Protein AF-A0AAU2MR36-F1 (afdb_monomer_lite)

Radius of gyration: 22.72 Å; chains: 1; bounding box: 44×44×68 Å

Foldseek 3Di:
DPPDAPPVHPDQDAPVRVLVVCCVVCVVFKPRKDWDDDPLLLVLLVLLLVLLVLLLVLLVLLCCLQPPCPVVVDPDDQQVRSLVSSCVSCVVPPDPLLVVLSVLSNVLSVLNCLSVVWDKTKMKMWGPDDPDVPDPGGDIDIWIDTNSHTDDSVNSVVSSVSSVSSSVSSVVSSVVSVD

Secondary structure (DSSP, 8-state):
------TT-SS---HHHHHHHHHHHHTTTBPPPEEE--HHHHHHHHHHHHHHHHHHHHHHHHHHHHSTTGGGG-S---HHHHHHHHHHHHTT---HHHHHHHHHHHHHHHHHHHHHHS-EEEEEEEBSS-SSTT--SPPEEEEEEETTEEE-HHHHHHHHHHHHHHHHHHHHHHHHTT-

Structure (mmCIF, N/CA/C/O backbone):
data_AF-A0AAU2MR36-F1
#
_entry.id   AF-A0AAU2MR36-F1
#
loop_
_atom_site.group_PDB
_atom_site.id
_atom_site.type_symbol
_atom_site.label_atom_id
_atom_site.label_alt_id
_atom_site.label_comp_id
_atom_site.label_asym_id
_atom_site.label_entity_id
_atom_site.label_seq_id
_atom_site.pdbx_PDB_ins_code
_atom_site.Cartn_x
_atom_site.Cartn_y
_atom_site.Cartn_z
_atom_site.occupancy
_atom_site.B_iso_or_equiv
_atom_site.auth_seq_id
_atom_site.auth_comp_id
_atom_site.auth_asym_id
_atom_site.auth_atom_id
_atom_site.pdbx_PDB_model_num
ATOM 1 N N . MET A 1 1 ? 1.464 -26.583 -34.231 1.00 42.03 1 MET A N 1
ATOM 2 C CA . MET A 1 1 ? 1.614 -25.647 -33.098 1.00 42.03 1 MET A CA 1
ATOM 3 C C . MET A 1 1 ? 3.090 -25.583 -32.770 1.00 42.03 1 MET A C 1
ATOM 5 O O . MET A 1 1 ? 3.653 -26.616 -32.435 1.00 42.03 1 MET A O 1
ATOM 9 N N . ILE A 1 2 ? 3.739 -24.437 -32.977 1.00 44.12 2 ILE A N 1
ATOM 10 C CA . ILE A 1 2 ? 5.139 -24.271 -32.580 1.00 44.12 2 ILE A CA 1
ATOM 11 C C . ILE A 1 2 ? 5.106 -23.990 -31.078 1.00 44.12 2 ILE A C 1
ATOM 13 O O . ILE A 1 2 ? 4.675 -22.917 -30.669 1.00 44.12 2 ILE A O 1
ATOM 17 N N . ASN A 1 3 ? 5.484 -24.979 -30.267 1.00 49.56 3 ASN A N 1
ATOM 18 C CA . ASN A 1 3 ? 5.791 -24.769 -28.855 1.00 49.56 3 ASN A CA 1
ATOM 19 C C . ASN A 1 3 ? 7.062 -23.916 -28.811 1.00 49.56 3 ASN A C 1
ATOM 21 O O . ASN A 1 3 ? 8.169 -24.448 -28.886 1.00 49.56 3 ASN A O 1
ATOM 25 N N . GLN A 1 4 ? 6.918 -22.594 -28.780 1.00 58.59 4 GLN A N 1
ATOM 26 C CA . GLN A 1 4 ? 8.055 -21.733 -28.492 1.00 58.59 4 GLN A CA 1
ATOM 27 C C . GLN A 1 4 ? 8.301 -21.807 -26.990 1.00 58.59 4 GLN A C 1
ATOM 29 O O . GLN A 1 4 ? 7.526 -21.282 -26.192 1.00 58.59 4 GLN A O 1
ATOM 34 N N . ALA A 1 5 ? 9.356 -22.528 -26.613 1.00 69.88 5 ALA A N 1
ATOM 35 C CA . ALA A 1 5 ? 9.885 -22.454 -25.263 1.00 69.88 5 ALA A CA 1
ATOM 36 C C . ALA A 1 5 ? 10.226 -20.985 -24.937 1.00 69.88 5 ALA A C 1
ATOM 38 O O . ALA A 1 5 ? 10.637 -20.249 -25.842 1.00 69.88 5 ALA A O 1
ATOM 39 N N . PRO A 1 6 ? 10.068 -20.540 -23.678 1.00 77.31 6 PRO A N 1
ATOM 40 C CA . PRO A 1 6 ? 10.410 -19.176 -23.292 1.00 77.31 6 PRO A CA 1
ATOM 41 C C . PRO A 1 6 ? 11.863 -18.857 -23.666 1.00 77.31 6 PRO A C 1
ATOM 43 O O . PRO A 1 6 ? 12.753 -19.656 -23.370 1.00 77.31 6 PRO A O 1
ATOM 46 N N . ARG A 1 7 ? 12.111 -17.683 -24.269 1.00 76.81 7 ARG A N 1
ATOM 47 C CA . ARG A 1 7 ? 13.440 -17.243 -24.756 1.00 76.81 7 ARG A CA 1
ATOM 48 C C . ARG A 1 7 ? 14.549 -17.391 -23.709 1.00 76.81 7 ARG A C 1
ATOM 50 O O . ARG A 1 7 ? 15.683 -17.705 -24.049 1.00 76.81 7 ARG A O 1
ATOM 57 N N . TYR A 1 8 ? 14.205 -17.236 -22.432 1.00 78.62 8 TYR A N 1
ATOM 58 C CA . TYR A 1 8 ? 15.147 -17.345 -21.321 1.00 78.62 8 TYR A CA 1
ATOM 59 C C . TYR A 1 8 ? 14.892 -18.534 -20.378 1.00 78.62 8 TYR A C 1
ATOM 61 O O . TYR A 1 8 ? 15.481 -18.588 -19.293 1.00 78.62 8 TYR A O 1
ATOM 69 N N . GLY A 1 9 ? 14.050 -19.489 -20.784 1.00 82.69 9 GLY A N 1
ATOM 70 C CA . GLY A 1 9 ? 13.587 -20.610 -19.960 1.00 82.69 9 GLY A CA 1
ATOM 71 C C . GLY A 1 9 ? 12.553 -20.217 -18.893 1.00 82.69 9 GLY A C 1
ATOM 72 O O . GLY A 1 9 ? 12.146 -19.063 -18.790 1.00 82.69 9 GLY A O 1
ATOM 73 N N . GLU A 1 10 ? 12.122 -21.187 -18.082 1.00 80.69 10 GLU A N 1
ATOM 74 C CA . GLU A 1 10 ? 11.157 -20.996 -16.983 1.00 80.69 10 GLU A CA 1
ATOM 75 C C . GLU A 1 10 ? 11.841 -20.434 -15.721 1.00 80.69 10 GLU A C 1
ATOM 77 O O . GLU A 1 10 ? 11.958 -21.102 -14.694 1.00 80.69 10 GLU A O 1
ATOM 82 N N . ARG A 1 11 ? 12.367 -19.207 -15.804 1.00 67.69 11 ARG A N 1
ATOM 83 C CA . ARG A 1 11 ? 13.037 -18.528 -14.681 1.00 67.69 11 ARG A CA 1
ATOM 84 C C . ARG A 1 11 ? 12.807 -17.019 -14.705 1.00 67.69 11 ARG A C 1
ATOM 86 O O . ARG A 1 11 ? 12.569 -16.439 -15.759 1.00 67.69 11 ARG A O 1
ATOM 93 N N . VAL A 1 12 ? 12.946 -16.381 -13.543 1.00 59.84 12 VAL A N 1
ATOM 94 C CA . VAL A 1 12 ? 12.976 -14.915 -13.430 1.00 59.84 12 VAL A CA 1
ATOM 95 C C . VAL A 1 12 ? 14.312 -14.403 -13.969 1.00 59.84 12 VAL A C 1
ATOM 97 O O . VAL A 1 12 ? 15.374 -14.872 -13.553 1.00 59.84 12 VAL A O 1
ATOM 100 N N . ILE A 1 13 ? 14.261 -13.447 -14.895 1.00 61.50 13 ILE A N 1
ATOM 101 C CA . ILE A 1 13 ? 15.433 -12.807 -15.499 1.00 61.50 13 ILE A CA 1
ATOM 102 C C . ILE A 1 13 ? 15.506 -11.368 -14.993 1.00 61.50 13 ILE A C 1
ATOM 104 O O . ILE A 1 13 ? 14.490 -10.682 -14.929 1.00 61.50 13 ILE A O 1
ATOM 108 N N . LYS A 1 14 ? 16.703 -10.909 -14.620 1.00 61.59 14 LYS A N 1
ATOM 109 C CA . LYS A 1 14 ? 16.919 -9.511 -14.232 1.00 61.59 14 LYS A CA 1
ATOM 110 C C . LYS A 1 14 ? 16.911 -8.609 -15.460 1.00 61.59 14 LYS A C 1
ATOM 112 O O . LYS A 1 14 ? 17.378 -9.033 -16.517 1.00 61.59 14 LYS A O 1
ATOM 117 N N . ALA A 1 15 ? 16.487 -7.357 -15.281 1.00 61.06 15 ALA A N 1
ATOM 118 C CA . ALA A 1 15 ? 16.544 -6.338 -16.326 1.00 61.06 15 ALA A CA 1
ATOM 119 C C . ALA A 1 15 ? 17.937 -6.287 -16.982 1.00 61.06 15 ALA A C 1
ATOM 121 O O . ALA A 1 15 ? 18.019 -6.377 -18.198 1.00 61.06 15 ALA A O 1
ATOM 122 N N . ASP A 1 16 ? 19.020 -6.314 -16.199 1.00 62.59 16 ASP A N 1
ATOM 123 C CA . ASP A 1 16 ? 20.406 -6.320 -16.704 1.00 62.59 16 ASP A CA 1
ATOM 124 C C . ASP A 1 16 ? 20.701 -7.444 -17.710 1.00 62.59 16 ASP A C 1
ATOM 126 O O . ASP A 1 16 ? 21.430 -7.248 -18.678 1.00 62.59 16 ASP A O 1
ATOM 130 N N . SER A 1 17 ? 20.141 -8.638 -17.495 1.00 68.12 17 SER A N 1
ATOM 131 C CA . SER A 1 17 ? 20.365 -9.790 -18.377 1.00 68.12 17 SER A CA 1
ATOM 132 C C . SER A 1 17 ? 19.552 -9.700 -19.665 1.00 68.12 17 SER A C 1
ATOM 134 O O . SER A 1 17 ? 20.030 -10.134 -20.706 1.00 68.12 17 SER A O 1
ATOM 136 N N . VAL A 1 18 ? 18.348 -9.126 -19.600 1.00 67.56 18 VAL A N 1
ATOM 137 C CA . VAL A 1 18 ? 17.554 -8.820 -20.798 1.00 67.56 18 VAL A CA 1
ATOM 138 C C . VAL A 1 18 ? 18.221 -7.696 -21.587 1.00 67.56 18 VAL A C 1
ATOM 140 O O . VAL A 1 18 ? 18.301 -7.767 -22.804 1.00 67.56 18 VAL A O 1
ATOM 143 N N . LEU A 1 19 ? 18.761 -6.688 -20.900 1.00 64.19 19 LEU A N 1
ATOM 144 C CA . LEU A 1 19 ? 19.425 -5.555 -21.534 1.00 64.19 19 LEU A CA 1
ATOM 145 C C . LEU A 1 19 ? 20.696 -5.940 -22.274 1.00 64.19 19 LEU A C 1
ATOM 147 O O . LEU A 1 19 ? 20.905 -5.457 -23.379 1.00 64.19 19 LEU A O 1
ATOM 151 N N . ALA A 1 20 ? 21.517 -6.810 -21.689 1.00 67.81 20 ALA A N 1
ATOM 152 C CA . ALA A 1 20 ? 22.703 -7.323 -22.364 1.00 67.81 20 ALA A CA 1
ATOM 153 C C . ALA A 1 20 ? 22.341 -8.093 -23.649 1.00 67.81 20 ALA A C 1
ATOM 155 O O . ALA A 1 20 ? 22.999 -7.921 -24.667 1.00 67.81 20 ALA A O 1
ATOM 156 N N . ASP A 1 21 ? 21.270 -8.893 -23.611 1.00 70.06 21 ASP A N 1
ATOM 157 C CA . ASP A 1 21 ? 20.770 -9.639 -24.776 1.00 70.06 21 ASP A CA 1
ATOM 158 C C . ASP A 1 21 ? 20.163 -8.703 -25.843 1.00 70.06 21 ASP A C 1
ATOM 160 O O . ASP A 1 21 ? 20.361 -8.896 -27.039 1.00 70.06 21 ASP A O 1
ATOM 164 N N . MET A 1 22 ? 19.457 -7.647 -25.424 1.00 67.56 22 MET A N 1
ATOM 165 C CA . MET A 1 22 ? 18.871 -6.658 -26.336 1.00 67.56 22 MET A CA 1
ATOM 166 C C . MET A 1 22 ? 19.902 -5.709 -26.959 1.00 67.56 22 MET A C 1
ATOM 168 O O . MET A 1 22 ? 19.703 -5.304 -28.099 1.00 67.56 22 MET A O 1
ATOM 172 N N . ASP A 1 23 ? 20.980 -5.343 -26.256 1.00 65.19 23 ASP A N 1
ATOM 173 C CA . ASP A 1 23 ? 22.085 -4.548 -26.826 1.00 65.19 23 ASP A CA 1
ATOM 174 C C . ASP A 1 23 ? 22.795 -5.328 -27.947 1.00 65.19 23 ASP A C 1
ATOM 176 O O . ASP A 1 23 ? 23.138 -4.753 -28.977 1.00 65.19 23 ASP A O 1
ATOM 180 N N . GLU A 1 24 ? 22.929 -6.652 -27.799 1.00 65.75 24 GLU A N 1
ATOM 181 C CA . GLU A 1 24 ? 23.485 -7.527 -28.840 1.00 65.75 24 GLU A CA 1
ATOM 182 C C . GLU A 1 24 ? 22.550 -7.672 -30.058 1.00 65.75 24 GLU A C 1
ATOM 184 O O . GLU A 1 24 ? 23.023 -7.729 -31.192 1.00 65.75 24 GLU A O 1
ATOM 189 N N . GLU A 1 25 ? 21.227 -7.696 -29.854 1.00 67.56 25 GLU A N 1
ATOM 190 C CA . GLU A 1 25 ? 20.242 -7.879 -30.934 1.00 67.56 25 GLU A CA 1
ATOM 191 C C . GLU A 1 25 ? 19.851 -6.574 -31.647 1.00 67.56 25 GLU A C 1
ATOM 193 O O . GLU A 1 25 ? 19.687 -6.562 -32.866 1.00 67.56 25 GLU A O 1
ATOM 198 N N . TYR A 1 26 ? 19.699 -5.476 -30.905 1.00 63.25 26 TYR A N 1
ATOM 199 C CA . TYR A 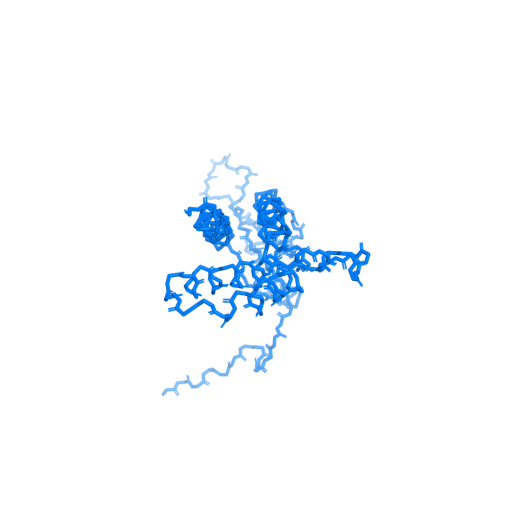1 26 ? 19.118 -4.222 -31.396 1.00 63.25 26 TYR A CA 1
ATOM 200 C C . TYR A 1 26 ? 20.064 -3.023 -31.293 1.00 63.25 26 TYR A C 1
ATOM 202 O O . TYR A 1 26 ? 19.649 -1.890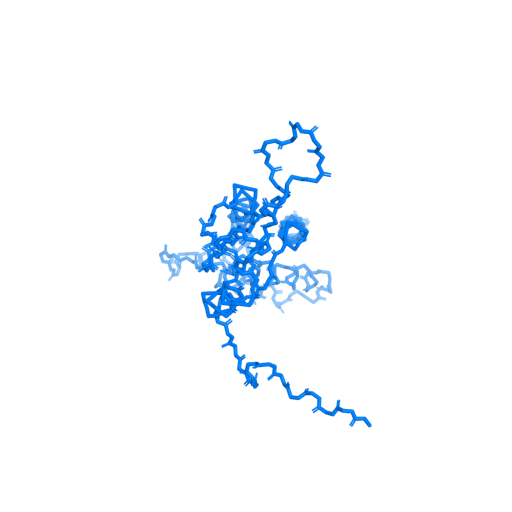 -31.548 1.00 63.25 26 TYR A O 1
ATOM 210 N N . GLY A 1 27 ? 21.334 -3.248 -30.951 1.00 60.91 27 GLY A N 1
ATOM 211 C CA . GLY A 1 27 ? 22.320 -2.188 -30.761 1.00 60.91 27 GLY A CA 1
ATOM 212 C C . GLY A 1 27 ? 22.534 -1.292 -31.982 1.00 60.91 27 GLY A C 1
ATOM 213 O O . GLY A 1 27 ? 23.002 -0.173 -31.818 1.00 60.91 27 GLY A O 1
ATOM 214 N N . ASP A 1 28 ? 22.183 -1.712 -33.200 1.00 66.44 28 ASP A N 1
ATOM 215 C CA . ASP A 1 28 ? 22.268 -0.865 -34.401 1.00 66.44 28 ASP A CA 1
ATOM 216 C C . ASP A 1 28 ? 21.033 0.036 -34.605 1.00 66.44 28 ASP A C 1
ATOM 218 O O . ASP A 1 28 ? 21.153 1.112 -35.195 1.00 66.44 28 ASP A O 1
ATOM 222 N N . GLU A 1 29 ? 19.869 -0.360 -34.079 1.00 65.06 29 GLU A N 1
ATOM 223 C CA . GLU A 1 29 ? 18.587 0.358 -34.191 1.00 65.06 29 GLU A CA 1
ATOM 224 C C . GLU A 1 29 ? 18.346 1.291 -32.993 1.00 65.06 29 GLU A C 1
ATOM 226 O O . GLU A 1 29 ? 17.901 2.429 -33.149 1.00 65.06 29 GLU A O 1
ATOM 231 N N . PHE A 1 30 ? 18.731 0.851 -31.794 1.00 62.25 30 PHE A N 1
ATOM 232 C CA . PHE A 1 30 ? 18.635 1.621 -30.558 1.00 62.25 30 PHE A CA 1
ATOM 233 C C . PHE A 1 30 ? 20.025 1.903 -29.979 1.00 62.25 30 PHE A C 1
ATOM 235 O O . PHE A 1 30 ? 20.986 1.163 -30.171 1.00 62.25 30 PHE A O 1
ATOM 242 N N . GLY A 1 31 ? 20.162 3.026 -29.275 1.00 64.25 31 GLY A N 1
ATOM 243 C CA . GLY A 1 31 ? 21.321 3.336 -28.447 1.00 64.25 31 GLY A CA 1
ATOM 244 C C . GLY A 1 31 ? 21.466 2.299 -27.343 1.00 64.25 31 GLY A C 1
ATOM 245 O O . GLY A 1 31 ? 20.461 1.747 -26.894 1.00 64.25 31 GLY A O 1
ATOM 246 N N . SER A 1 32 ? 22.698 2.076 -26.876 1.00 65.06 32 SER A N 1
ATOM 247 C CA . SER A 1 32 ? 22.924 1.151 -25.767 1.00 65.06 32 SER A CA 1
ATOM 248 C C . SER A 1 32 ? 22.038 1.528 -24.576 1.00 65.06 32 SER A C 1
ATOM 250 O O . SER A 1 32 ? 21.985 2.710 -24.206 1.00 65.06 32 SER A O 1
ATOM 252 N N . PRO A 1 33 ? 21.317 0.559 -23.991 1.00 66.44 33 PRO A N 1
ATOM 253 C CA . PRO A 1 33 ? 20.421 0.819 -22.881 1.00 66.44 33 PRO A CA 1
ATOM 254 C C . PRO A 1 33 ? 21.188 1.409 -21.697 1.00 66.44 33 PRO A C 1
ATOM 256 O O . PRO A 1 33 ? 22.262 0.935 -21.327 1.00 66.44 33 PRO A O 1
ATOM 259 N N . VAL A 1 34 ? 20.622 2.444 -21.078 1.00 69.31 34 VAL A N 1
ATOM 260 C CA . VAL A 1 34 ? 21.211 3.100 -19.905 1.00 69.31 34 VAL A CA 1
ATOM 261 C C . VAL A 1 34 ? 20.280 3.005 -18.707 1.00 69.31 34 VAL A C 1
ATOM 263 O O . VAL A 1 34 ? 19.057 3.121 -18.832 1.00 69.31 34 VAL A O 1
ATOM 266 N N . HIS A 1 35 ? 20.862 2.829 -17.520 1.00 71.19 35 HIS A N 1
ATOM 267 C CA . HIS A 1 35 ? 20.103 2.932 -16.280 1.00 71.19 35 HIS A CA 1
ATOM 268 C C . HIS A 1 35 ? 19.603 4.363 -16.100 1.00 71.19 35 HIS A C 1
ATOM 270 O O . HIS A 1 35 ? 20.374 5.326 -16.088 1.00 71.19 35 HIS A O 1
ATOM 276 N N . GLY A 1 36 ? 18.288 4.486 -15.980 1.00 69.94 36 GLY A N 1
ATOM 277 C CA . GLY A 1 36 ? 17.604 5.742 -15.744 1.00 69.94 36 GLY A CA 1
ATOM 278 C C . GLY A 1 36 ? 17.241 5.942 -14.279 1.00 69.94 36 GLY A C 1
ATOM 279 O O . GLY A 1 36 ? 17.452 5.095 -13.415 1.00 69.94 36 GLY A O 1
ATOM 280 N N . ASN A 1 37 ? 16.622 7.085 -14.016 1.00 76.69 37 ASN A N 1
ATOM 281 C CA . ASN A 1 37 ? 15.875 7.335 -12.796 1.00 76.69 37 ASN A CA 1
ATOM 282 C C . ASN A 1 37 ? 14.532 7.942 -13.199 1.00 76.69 37 ASN A C 1
ATOM 284 O O . ASN A 1 37 ? 14.500 8.939 -13.924 1.00 76.69 37 ASN A O 1
ATOM 288 N N . SER A 1 38 ? 13.440 7.353 -12.721 1.00 82.81 38 SER A N 1
ATOM 289 C CA . SER A 1 38 ? 12.102 7.869 -12.971 1.00 82.81 38 SER A CA 1
ATOM 290 C C . SER A 1 38 ? 11.646 8.730 -11.798 1.00 82.81 38 SER A C 1
ATOM 292 O O . SER A 1 38 ? 11.220 8.227 -10.753 1.00 82.81 38 SER A O 1
ATOM 294 N N . THR A 1 39 ? 11.726 10.054 -11.962 1.00 87.12 39 THR A N 1
ATOM 295 C CA . THR A 1 39 ? 11.258 11.023 -10.953 1.00 87.12 39 THR A CA 1
ATOM 296 C C . THR A 1 39 ? 9.794 10.786 -10.595 1.00 87.12 39 THR A C 1
ATOM 298 O O . THR A 1 39 ? 9.416 10.892 -9.431 1.00 87.12 39 THR A O 1
ATOM 301 N N . ARG A 1 40 ? 8.968 10.438 -11.588 1.00 88.19 40 ARG A N 1
ATOM 302 C CA . ARG A 1 40 ? 7.530 10.239 -11.411 1.00 88.19 40 ARG A CA 1
ATOM 303 C C . ARG A 1 40 ? 7.212 8.972 -10.620 1.00 88.19 40 ARG A C 1
ATOM 305 O O . ARG A 1 40 ? 6.474 9.065 -9.642 1.00 88.19 40 ARG A O 1
ATOM 312 N N . LEU A 1 41 ? 7.822 7.834 -10.959 1.00 90.88 41 LEU A N 1
ATOM 313 C CA . LEU A 1 41 ? 7.631 6.594 -10.196 1.00 90.88 41 LEU A CA 1
ATOM 314 C C . LEU A 1 41 ? 8.128 6.745 -8.754 1.00 90.88 41 LEU A C 1
ATOM 316 O O . LEU A 1 41 ? 7.431 6.367 -7.815 1.00 90.88 41 LEU A O 1
ATOM 320 N N . ASN A 1 42 ? 9.293 7.365 -8.549 1.00 90.38 42 ASN A N 1
ATOM 321 C CA . ASN A 1 42 ? 9.799 7.625 -7.199 1.00 90.38 42 ASN A CA 1
ATOM 322 C C . ASN A 1 42 ? 8.910 8.594 -6.411 1.00 90.38 42 ASN A C 1
ATOM 324 O O . ASN A 1 42 ? 8.694 8.391 -5.216 1.00 90.38 42 ASN A O 1
ATOM 328 N N . HIS A 1 43 ? 8.342 9.606 -7.068 1.00 91.81 43 HIS A N 1
ATOM 329 C CA . HIS A 1 43 ? 7.363 10.491 -6.449 1.00 91.81 43 HIS A CA 1
ATOM 330 C C . HIS A 1 43 ? 6.109 9.726 -5.999 1.00 91.81 43 HIS A C 1
ATOM 332 O O . HIS A 1 43 ? 5.707 9.856 -4.843 1.00 91.81 43 HIS A O 1
ATOM 338 N N . LEU A 1 44 ? 5.538 8.877 -6.860 1.00 93.94 44 LEU A N 1
ATOM 339 C CA . LEU A 1 44 ? 4.369 8.055 -6.524 1.00 93.94 44 LEU A CA 1
ATOM 340 C C . LEU A 1 44 ? 4.660 7.088 -5.367 1.00 93.94 44 LEU A C 1
ATOM 342 O O . LEU A 1 44 ? 3.873 7.015 -4.425 1.00 93.94 44 LEU A O 1
ATOM 346 N N . ARG A 1 45 ? 5.821 6.420 -5.362 1.00 93.75 45 ARG A N 1
ATOM 347 C CA . ARG A 1 45 ? 6.268 5.579 -4.231 1.00 93.75 45 ARG A CA 1
ATOM 348 C C . ARG A 1 45 ? 6.384 6.370 -2.927 1.00 93.75 45 ARG A C 1
ATOM 350 O O . ARG A 1 45 ? 6.012 5.871 -1.861 1.00 93.75 45 ARG A O 1
ATOM 357 N N . GLY A 1 46 ? 6.881 7.604 -3.007 1.00 92.19 46 GLY A N 1
ATOM 358 C CA . GLY A 1 46 ? 6.934 8.530 -1.879 1.00 92.19 46 GLY A CA 1
ATOM 359 C C . GLY A 1 46 ? 5.543 8.858 -1.334 1.00 92.19 46 GLY A C 1
ATOM 360 O O . GLY A 1 46 ? 5.329 8.759 -0.128 1.00 92.19 46 GLY A O 1
ATOM 361 N N . LEU A 1 47 ? 4.585 9.168 -2.214 1.00 94.31 47 LEU A N 1
ATOM 362 C CA . LEU A 1 47 ? 3.193 9.430 -1.831 1.00 94.31 47 LEU A CA 1
ATOM 363 C C . LEU A 1 47 ? 2.524 8.210 -1.190 1.00 94.31 47 LEU A C 1
ATOM 365 O O . LEU A 1 47 ? 1.896 8.359 -0.146 1.00 94.31 47 LEU A O 1
ATOM 369 N N . ILE A 1 48 ? 2.701 7.011 -1.758 1.00 95.19 48 ILE A N 1
ATOM 370 C CA . ILE A 1 48 ? 2.198 5.754 -1.178 1.00 95.19 48 ILE A CA 1
ATOM 371 C C . ILE A 1 48 ? 2.730 5.593 0.247 1.00 95.19 48 ILE A C 1
ATOM 373 O O . ILE A 1 48 ? 1.962 5.355 1.175 1.00 95.19 48 ILE A O 1
ATOM 377 N N . THR A 1 49 ? 4.039 5.781 0.434 1.00 92.94 49 THR A N 1
ATOM 378 C CA . THR A 1 49 ? 4.684 5.635 1.744 1.00 92.94 49 THR A CA 1
ATOM 379 C C . THR A 1 49 ? 4.167 6.665 2.749 1.00 92.94 49 THR A C 1
ATOM 381 O O . THR A 1 49 ? 3.878 6.305 3.888 1.00 92.94 49 THR A O 1
ATOM 384 N N . ALA A 1 50 ? 4.015 7.927 2.336 1.00 91.00 50 ALA A N 1
ATOM 385 C CA . ALA A 1 50 ? 3.471 8.986 3.182 1.00 91.00 50 ALA A CA 1
ATOM 386 C C . ALA A 1 50 ? 2.016 8.701 3.584 1.00 91.00 50 ALA A C 1
ATOM 388 O O . ALA A 1 50 ? 1.681 8.755 4.764 1.00 91.00 50 ALA A O 1
ATOM 389 N N . GLN A 1 51 ? 1.173 8.306 2.626 1.00 89.25 51 GLN A N 1
ATOM 390 C CA . GLN A 1 51 ? -0.226 7.960 2.873 1.00 89.25 51 GLN A CA 1
ATOM 391 C C . GLN A 1 51 ? -0.363 6.794 3.861 1.00 89.25 51 GLN A C 1
ATOM 393 O O . GLN A 1 51 ? -1.255 6.797 4.708 1.00 89.25 51 GLN A O 1
ATOM 398 N N . SER A 1 52 ? 0.540 5.814 3.804 1.00 90.88 52 SER A N 1
ATOM 399 C CA . SER A 1 52 ? 0.538 4.708 4.758 1.00 90.88 52 SER A CA 1
ATOM 400 C C . SER A 1 52 ? 0.888 5.117 6.190 1.00 90.88 52 SER A C 1
ATOM 402 O O . SER A 1 52 ? 0.438 4.459 7.123 1.00 90.88 52 SER A O 1
ATOM 404 N N . VAL A 1 53 ? 1.685 6.172 6.390 1.00 93.12 53 VAL A N 1
ATOM 405 C CA . VAL A 1 53 ? 1.974 6.688 7.741 1.00 93.12 53 VAL A CA 1
ATOM 406 C C . VAL A 1 53 ? 0.707 7.264 8.374 1.00 93.12 53 VAL A C 1
ATOM 408 O O . VAL A 1 53 ? 0.474 7.053 9.562 1.00 93.12 53 VAL A O 1
ATOM 411 N N . GLU A 1 54 ? -0.146 7.915 7.581 1.00 95.50 54 GLU A N 1
ATOM 412 C CA . GLU A 1 54 ? -1.446 8.410 8.052 1.00 95.50 54 GLU A CA 1
ATOM 413 C C . GLU A 1 54 ? -2.378 7.259 8.458 1.00 95.50 54 GLU A C 1
ATOM 415 O O . GLU A 1 54 ? -3.027 7.327 9.502 1.00 95.50 54 GLU A O 1
ATOM 420 N N . ILE A 1 55 ? -2.394 6.157 7.695 1.00 95.38 55 ILE A N 1
ATOM 421 C CA . ILE A 1 55 ? -3.132 4.940 8.080 1.00 95.38 55 ILE A CA 1
ATOM 422 C C . ILE A 1 55 ? -2.611 4.411 9.422 1.00 95.38 55 ILE A C 1
ATOM 424 O O . ILE A 1 55 ? -3.404 4.154 10.328 1.00 95.38 55 ILE A O 1
ATOM 428 N N . ASP A 1 56 ? -1.287 4.287 9.575 1.00 95.44 56 ASP A N 1
ATOM 429 C CA . ASP A 1 56 ? -0.666 3.811 10.816 1.00 95.44 56 ASP A CA 1
ATOM 430 C C . ASP A 1 56 ? -1.036 4.713 12.013 1.00 95.44 56 ASP A C 1
ATOM 432 O O . ASP A 1 56 ? -1.282 4.215 13.112 1.00 95.44 56 ASP A O 1
ATOM 436 N N . ALA A 1 57 ? -1.123 6.033 11.826 1.00 95.81 57 ALA A N 1
ATOM 437 C CA . ALA A 1 57 ? -1.539 6.963 12.877 1.00 95.81 57 ALA A CA 1
ATOM 438 C C . ALA A 1 57 ? -3.006 6.753 13.294 1.00 95.81 57 ALA A C 1
ATOM 440 O O . ALA A 1 57 ? -3.310 6.671 14.488 1.00 95.81 57 ALA A O 1
ATOM 441 N N . VAL A 1 58 ? -3.918 6.600 12.329 1.00 96.44 58 VAL A N 1
ATOM 442 C CA . VAL A 1 58 ? -5.336 6.330 12.620 1.00 96.44 58 VAL A CA 1
ATOM 443 C C . VAL A 1 58 ? -5.506 4.979 13.314 1.00 96.44 58 VAL A C 1
ATOM 445 O O . VAL A 1 58 ? -6.226 4.888 14.306 1.00 96.44 58 VAL A O 1
ATOM 448 N N . LEU A 1 59 ? -4.794 3.941 12.871 1.00 96.00 59 LEU A N 1
ATOM 449 C CA . LEU A 1 59 ? -4.829 2.626 13.515 1.00 96.00 59 LEU A CA 1
ATOM 450 C C . LEU A 1 59 ? -4.298 2.655 14.954 1.00 96.00 59 LEU A C 1
ATOM 452 O O . LEU A 1 59 ? -4.826 1.948 15.810 1.00 96.00 59 LEU A O 1
ATOM 456 N N . GLN A 1 60 ? -3.294 3.483 15.260 1.00 95.38 60 GLN A N 1
ATOM 457 C CA . GLN A 1 60 ? -2.859 3.696 16.645 1.00 95.38 60 GLN A CA 1
ATOM 458 C C . GLN A 1 60 ? -3.962 4.337 17.491 1.00 95.38 60 GLN A C 1
ATOM 460 O O . GLN A 1 60 ? -4.172 3.908 18.626 1.00 95.38 60 GLN A O 1
ATOM 465 N N . ASN A 1 61 ? -4.697 5.311 16.944 1.00 94.88 61 ASN A N 1
ATOM 466 C CA . ASN A 1 61 ? -5.837 5.921 17.631 1.00 94.88 61 ASN A CA 1
ATOM 467 C C . ASN A 1 61 ? -6.964 4.907 17.864 1.00 94.88 61 ASN A C 1
ATOM 469 O O . ASN A 1 61 ? -7.508 4.843 18.963 1.00 94.88 61 ASN A O 1
ATOM 473 N N . VAL A 1 62 ? -7.279 4.078 16.863 1.00 93.69 62 VAL A N 1
ATOM 474 C CA . VAL A 1 62 ? -8.227 2.960 17.001 1.00 93.69 62 VAL A CA 1
ATOM 475 C C . VAL A 1 62 ? -7.783 2.026 18.123 1.00 93.69 62 VAL A C 1
ATOM 477 O O . VAL A 1 62 ? -8.550 1.764 19.048 1.00 93.69 62 VAL A O 1
ATOM 480 N N . LEU A 1 63 ? -6.523 1.581 18.096 1.00 93.06 63 LEU A N 1
ATOM 481 C CA . LEU A 1 63 ? -5.986 0.660 19.093 1.00 93.06 63 LEU A CA 1
ATOM 482 C C . LEU A 1 63 ? -5.994 1.258 20.507 1.00 93.06 63 LEU A C 1
ATOM 484 O O . LEU A 1 63 ? -6.267 0.546 21.471 1.00 93.06 63 LEU A O 1
ATOM 488 N N . HIS A 1 64 ? -5.725 2.559 20.638 1.00 92.56 64 HIS A N 1
ATOM 489 C CA . HIS A 1 64 ? -5.785 3.265 21.916 1.00 92.56 64 HIS A CA 1
ATOM 490 C C . HIS A 1 64 ? -7.175 3.191 22.559 1.00 92.56 64 HIS A C 1
ATOM 492 O O . HIS A 1 64 ? -7.263 3.086 23.780 1.00 92.56 64 HIS A O 1
ATOM 498 N N . MET A 1 65 ? -8.240 3.208 21.753 1.00 90.94 65 MET A N 1
ATOM 499 C CA . MET A 1 65 ? -9.614 3.107 22.245 1.00 90.94 65 MET A CA 1
ATOM 500 C C . MET A 1 65 ? -10.008 1.682 22.617 1.00 90.94 65 MET A C 1
ATOM 502 O O . MET A 1 65 ? -10.544 1.456 23.697 1.00 90.94 65 MET A O 1
ATOM 506 N N . ILE A 1 66 ? -9.752 0.721 21.727 1.00 91.69 66 ILE A N 1
ATOM 507 C CA . ILE A 1 66 ? -10.275 -0.647 21.879 1.00 91.69 66 ILE A CA 1
ATOM 508 C C . ILE A 1 66 ? -9.398 -1.530 22.766 1.00 91.69 66 ILE A C 1
ATOM 510 O O . ILE A 1 66 ? -9.883 -2.489 23.358 1.00 91.69 66 ILE A O 1
ATOM 514 N N . ALA A 1 67 ? -8.108 -1.213 22.881 1.00 90.06 67 ALA A N 1
ATOM 515 C CA . ALA A 1 67 ? -7.170 -1.932 23.732 1.00 90.06 67 ALA A CA 1
ATOM 516 C C . ALA A 1 67 ? -6.201 -0.959 24.433 1.00 90.06 67 ALA A C 1
ATOM 518 O O . ALA A 1 67 ? -4.998 -0.936 24.125 1.00 90.06 67 ALA A O 1
ATOM 519 N N . PRO A 1 68 ? -6.688 -0.161 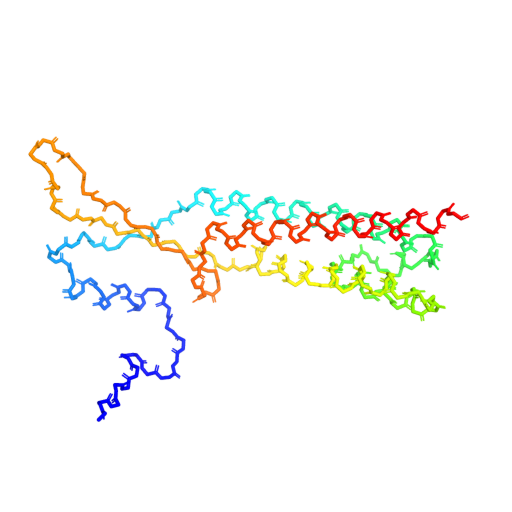25.407 1.00 87.56 68 PRO A N 1
ATOM 520 C CA . PRO A 1 68 ? -5.853 0.777 26.148 1.00 87.56 68 PRO A CA 1
ATOM 521 C C . PRO A 1 68 ? -4.632 0.074 26.760 1.00 87.56 68 PRO A C 1
ATOM 523 O O . PRO A 1 68 ? -4.746 -0.916 27.479 1.00 87.56 68 PRO A O 1
ATOM 526 N N . GLY A 1 69 ? -3.434 0.569 26.445 1.00 87.00 69 GLY A N 1
ATOM 527 C CA . GLY A 1 69 ? -2.163 -0.014 26.892 1.00 87.00 69 GLY A CA 1
ATOM 528 C C . GLY A 1 69 ? -1.518 -1.012 25.923 1.00 87.00 69 GLY A C 1
ATOM 529 O O . GLY A 1 69 ? -0.340 -1.328 26.098 1.00 87.00 69 GLY A O 1
ATOM 530 N N . ALA A 1 70 ? -2.204 -1.448 24.858 1.00 88.62 70 ALA A N 1
ATOM 531 C CA . ALA A 1 70 ? -1.609 -2.322 23.841 1.00 88.62 70 ALA A CA 1
ATOM 532 C C . ALA A 1 70 ? -0.368 -1.693 23.190 1.00 88.62 70 ALA A C 1
ATOM 534 O O . ALA A 1 70 ? 0.667 -2.350 23.075 1.00 88.62 70 ALA A O 1
ATOM 535 N N . LEU A 1 71 ? -0.420 -0.393 22.878 1.00 86.75 71 LEU A N 1
ATOM 536 C CA . LEU A 1 71 ? 0.715 0.343 22.312 1.00 86.75 71 LEU A CA 1
ATOM 537 C C . LEU A 1 71 ? 1.956 0.324 23.219 1.00 86.75 71 LEU A C 1
ATOM 539 O O . LEU A 1 71 ? 3.072 0.279 22.709 1.00 86.75 71 LEU A O 1
ATOM 543 N N . GLY A 1 72 ? 1.778 0.275 24.544 1.00 86.06 72 GLY A N 1
ATOM 544 C CA . GLY A 1 72 ? 2.871 0.227 25.521 1.00 86.06 72 GLY A CA 1
ATOM 545 C C . GLY A 1 72 ? 3.587 -1.125 25.607 1.00 86.06 72 GLY A C 1
ATOM 546 O O . GLY A 1 72 ? 4.688 -1.196 26.148 1.00 86.06 72 GLY A O 1
ATOM 547 N N . LYS A 1 73 ? 3.013 -2.197 25.040 1.00 87.12 73 LYS A N 1
ATOM 548 C CA . LYS A 1 73 ? 3.624 -3.539 25.037 1.00 87.12 73 LYS A CA 1
ATOM 549 C C . LYS A 1 73 ? 4.903 -3.603 24.194 1.00 87.12 73 LYS A C 1
ATOM 551 O O . LYS A 1 73 ? 5.676 -4.551 24.330 1.00 87.12 73 LYS A O 1
ATOM 556 N N . ARG A 1 74 ? 5.122 -2.647 23.281 1.00 86.94 74 ARG A N 1
ATOM 557 C CA . ARG A 1 74 ? 6.252 -2.642 22.339 1.00 86.94 74 ARG A CA 1
ATOM 558 C C . ARG A 1 74 ? 6.749 -1.227 22.067 1.00 86.94 74 ARG A C 1
ATOM 560 O O . ARG A 1 74 ? 5.972 -0.292 21.955 1.00 86.94 74 ARG A O 1
ATOM 567 N N . LYS A 1 75 ? 8.065 -1.086 21.868 1.00 83.69 75 LYS A N 1
ATOM 568 C CA . LYS A 1 75 ? 8.705 0.205 21.556 1.00 83.69 75 LYS A CA 1
ATOM 569 C C . LYS A 1 75 ? 8.408 0.702 20.136 1.00 83.69 75 LYS A C 1
ATOM 571 O O . LYS A 1 75 ? 8.434 1.904 19.894 1.00 83.69 75 LYS A O 1
ATOM 576 N N . LYS A 1 76 ? 8.209 -0.216 19.187 1.00 87.12 76 LYS A N 1
ATOM 577 C CA . LYS A 1 76 ? 7.920 0.081 17.779 1.00 87.12 76 LYS A CA 1
ATOM 578 C C . LYS A 1 76 ? 6.950 -0.949 17.221 1.00 87.12 76 LYS A C 1
ATOM 580 O O . LYS A 1 76 ? 7.058 -2.131 17.546 1.00 87.12 76 LYS A O 1
ATOM 585 N N . TRP A 1 77 ? 6.065 -0.478 16.356 1.00 90.75 77 TRP A N 1
ATOM 586 C CA . TRP A 1 77 ? 5.107 -1.287 15.621 1.00 90.75 77 TRP A CA 1
ATOM 587 C C . TRP A 1 77 ? 5.414 -1.186 14.132 1.00 90.75 77 TRP A C 1
ATOM 589 O O . TRP A 1 77 ? 5.612 -0.092 13.608 1.00 90.75 77 TRP A O 1
ATOM 599 N N . THR A 1 78 ? 5.487 -2.328 13.453 1.00 91.62 78 THR A N 1
ATOM 600 C CA . THR A 1 78 ? 5.366 -2.348 11.989 1.00 91.62 78 THR A CA 1
ATOM 601 C C . THR A 1 78 ? 3.892 -2.207 11.612 1.00 91.62 78 THR A C 1
ATOM 603 O O . THR A 1 78 ? 3.026 -2.583 12.402 1.00 91.62 78 THR A O 1
ATOM 606 N N . ALA A 1 79 ? 3.596 -1.726 10.404 1.00 89.31 79 ALA A N 1
ATOM 607 C CA . ALA A 1 79 ? 2.212 -1.583 9.946 1.00 89.31 79 ALA A CA 1
ATOM 608 C C . ALA A 1 79 ? 1.434 -2.901 9.986 1.00 89.31 79 ALA A C 1
ATOM 610 O O . ALA A 1 79 ? 0.317 -2.941 10.487 1.00 89.31 79 ALA A O 1
ATOM 611 N N . GLY A 1 80 ? 2.060 -4.005 9.561 1.00 92.06 80 GLY A N 1
ATOM 612 C CA . GLY A 1 80 ? 1.439 -5.329 9.638 1.00 92.06 80 GLY A CA 1
ATOM 613 C C . GLY A 1 80 ? 1.140 -5.765 11.073 1.00 92.06 80 GLY A C 1
ATOM 614 O O . GLY A 1 80 ? 0.072 -6.300 11.339 1.00 92.06 80 GLY A O 1
ATOM 615 N N . GLN A 1 81 ? 2.040 -5.495 12.026 1.00 94.31 81 GLN A N 1
ATOM 616 C CA . GLN A 1 81 ? 1.774 -5.797 13.438 1.00 94.31 81 GLN A CA 1
ATOM 617 C C . GLN A 1 81 ? 0.648 -4.932 14.005 1.00 94.31 81 GLN A C 1
ATOM 619 O O . GLN A 1 81 ? -0.161 -5.435 14.778 1.00 94.31 81 GLN A O 1
ATOM 624 N N . LEU A 1 82 ? 0.619 -3.645 13.655 1.00 94.06 82 LEU A N 1
ATOM 625 C CA . LEU A 1 82 ? -0.391 -2.711 14.137 1.00 94.06 82 LEU A CA 1
ATOM 626 C C . LEU A 1 82 ? -1.777 -3.084 13.609 1.00 94.06 82 LEU A C 1
ATOM 628 O O . LEU A 1 82 ? -2.708 -3.222 14.396 1.00 94.06 82 LEU A O 1
ATOM 632 N N . HIS A 1 83 ? -1.888 -3.310 12.298 1.00 94.62 83 HIS A N 1
ATOM 633 C CA . HIS A 1 83 ? -3.107 -3.812 11.667 1.00 94.62 83 HIS A CA 1
ATOM 634 C C . HIS A 1 83 ? -3.558 -5.131 12.295 1.00 94.62 83 HIS A C 1
ATOM 636 O O . HIS A 1 83 ? -4.719 -5.246 12.670 1.00 94.62 83 HIS A O 1
ATOM 642 N N . HIS A 1 84 ? -2.645 -6.086 12.489 1.00 93.88 84 HIS A N 1
ATOM 643 C CA . HIS A 1 84 ? -2.986 -7.371 13.088 1.00 93.88 84 HIS A CA 1
ATOM 644 C C . HIS A 1 84 ? -3.528 -7.233 14.519 1.00 93.88 84 HIS A C 1
ATOM 646 O O . HIS A 1 84 ? -4.521 -7.871 14.852 1.00 93.88 84 HIS A O 1
ATOM 652 N N . GLU A 1 85 ? -2.921 -6.389 15.361 1.00 93.62 85 GLU A N 1
ATOM 653 C CA . GLU A 1 85 ? -3.413 -6.159 16.729 1.00 93.62 85 GLU A CA 1
ATOM 654 C C . GLU A 1 85 ? -4.779 -5.460 16.727 1.00 93.62 85 GLU A C 1
ATOM 656 O O . GLU A 1 85 ? -5.652 -5.831 17.512 1.00 93.62 85 GLU A O 1
ATOM 661 N N . VAL A 1 86 ? -4.994 -4.488 15.832 1.00 93.12 86 VAL A N 1
ATOM 662 C CA . VAL A 1 86 ? -6.303 -3.843 15.656 1.00 93.12 86 VAL A CA 1
ATOM 663 C C . VAL A 1 86 ? -7.347 -4.867 15.216 1.00 93.12 86 VAL A C 1
ATOM 665 O O . VAL A 1 86 ? -8.384 -4.983 15.862 1.00 93.12 86 VAL A O 1
ATOM 668 N N . ALA A 1 87 ? -7.062 -5.660 14.183 1.00 92.88 87 ALA A N 1
ATOM 669 C CA . ALA A 1 87 ? -7.970 -6.687 13.682 1.00 92.88 87 ALA A CA 1
ATOM 670 C C . ALA A 1 87 ? -8.294 -7.742 14.751 1.00 92.88 87 ALA A C 1
ATOM 672 O O . ALA A 1 87 ? -9.453 -8.108 14.928 1.00 92.88 87 ALA A O 1
ATOM 673 N N . ALA A 1 88 ? -7.293 -8.194 15.512 1.00 91.06 88 ALA A N 1
ATOM 674 C CA . ALA A 1 88 ? -7.493 -9.135 16.610 1.00 91.06 88 ALA A CA 1
ATOM 675 C C . ALA A 1 88 ? -8.364 -8.536 17.725 1.00 91.06 88 ALA A C 1
ATOM 677 O O . ALA A 1 88 ? -9.254 -9.213 18.237 1.00 91.06 88 ALA A O 1
ATOM 678 N N . SER A 1 89 ? -8.150 -7.262 18.063 1.00 89.56 89 SER A N 1
ATOM 679 C CA . SER A 1 89 ? -8.912 -6.559 19.105 1.00 89.56 89 SER A CA 1
ATOM 680 C C . SER A 1 89 ? -10.350 -6.248 18.675 1.00 89.56 89 SER A C 1
ATOM 682 O O . SER A 1 89 ? -11.249 -6.248 19.509 1.00 89.56 89 SER A O 1
ATOM 684 N N . LEU A 1 90 ? -10.577 -6.025 17.376 1.00 86.88 90 LEU A N 1
ATOM 685 C CA . LEU A 1 90 ? -11.904 -5.818 16.790 1.00 86.88 90 LEU A CA 1
ATOM 686 C C . LEU A 1 90 ? -12.643 -7.120 16.479 1.00 86.88 90 LEU A C 1
ATOM 688 O O . LEU A 1 90 ? -13.848 -7.065 16.276 1.00 86.88 90 LEU A O 1
ATOM 692 N N . SER A 1 91 ? -11.980 -8.284 16.473 1.00 67.69 91 SER A N 1
ATOM 693 C CA . SER A 1 91 ? -12.599 -9.581 16.129 1.00 67.69 91 SER A CA 1
ATOM 694 C C . SER A 1 91 ? -13.762 -10.012 17.040 1.00 67.69 91 SER A C 1
ATOM 696 O O . SER A 1 91 ? -14.420 -11.011 16.764 1.00 67.69 91 SER A O 1
ATOM 698 N N . ALA A 1 92 ? -14.052 -9.244 18.096 1.00 54.69 92 ALA A N 1
ATOM 699 C CA . ALA A 1 92 ? -15.249 -9.376 18.921 1.00 54.69 92 ALA A CA 1
ATOM 700 C C . ALA A 1 92 ? -16.487 -8.624 18.374 1.00 54.69 92 ALA A C 1
ATOM 702 O O . ALA A 1 92 ? -17.581 -8.813 18.901 1.00 54.69 92 ALA A O 1
ATOM 703 N N . ALA A 1 93 ? -16.339 -7.775 17.352 1.00 53.53 93 ALA A N 1
ATOM 704 C CA . ALA A 1 93 ? -17.424 -7.035 16.714 1.00 53.53 93 ALA A CA 1
ATOM 705 C C . ALA A 1 93 ? -17.834 -7.738 15.406 1.00 53.53 93 ALA A C 1
ATOM 707 O O . ALA A 1 93 ? -17.122 -7.674 14.407 1.00 53.53 93 ALA A O 1
ATOM 708 N N . GLU A 1 94 ? -18.974 -8.434 15.416 1.00 55.94 94 GLU A N 1
ATOM 709 C CA . GLU A 1 94 ? -19.547 -9.196 14.288 1.00 55.94 94 GLU A CA 1
ATOM 710 C C . GLU A 1 94 ? -20.105 -8.306 13.147 1.00 55.94 94 GLU A C 1
ATOM 712 O O . GLU A 1 94 ? -21.148 -8.606 12.570 1.00 55.94 94 GLU A O 1
ATOM 717 N N . ASP A 1 95 ? -19.449 -7.191 12.818 1.00 72.50 95 ASP A N 1
ATOM 718 C CA . ASP A 1 95 ? -19.897 -6.277 11.764 1.00 72.50 95 ASP A CA 1
ATOM 719 C C . ASP A 1 95 ? -19.163 -6.547 10.438 1.00 72.50 95 ASP A C 1
ATOM 721 O O . ASP A 1 95 ? -17.935 -6.426 10.337 1.00 72.50 95 ASP A O 1
ATOM 725 N N . SER A 1 96 ? -19.928 -6.913 9.402 1.00 72.94 96 SER A N 1
ATOM 726 C CA . SER A 1 96 ? -19.412 -7.204 8.060 1.00 72.94 96 SER A CA 1
ATOM 727 C C . SER A 1 96 ? -18.672 -6.022 7.439 1.00 72.94 96 SER A C 1
ATOM 729 O O . SER A 1 96 ? -17.712 -6.231 6.693 1.00 72.94 96 SER A O 1
ATOM 731 N N . ASP A 1 97 ? -19.072 -4.795 7.773 1.00 84.56 97 ASP A N 1
ATOM 732 C CA . ASP A 1 97 ? -18.469 -3.586 7.212 1.00 84.56 97 ASP A CA 1
ATOM 733 C C . ASP A 1 97 ? -17.069 -3.360 7.797 1.00 84.56 97 ASP A C 1
ATOM 735 O O . ASP A 1 97 ? -16.110 -3.080 7.071 1.00 84.56 97 ASP A O 1
ATOM 739 N N . THR A 1 98 ? -16.907 -3.603 9.101 1.00 89.25 98 THR A N 1
ATOM 740 C CA . THR A 1 98 ? -15.601 -3.551 9.777 1.00 89.25 98 THR A CA 1
ATOM 741 C C . THR A 1 98 ? -14.631 -4.590 9.206 1.00 89.25 98 THR A C 1
ATOM 743 O O . THR A 1 98 ? -13.462 -4.278 8.964 1.00 89.25 98 THR A O 1
ATOM 746 N N . ALA A 1 99 ? -15.102 -5.808 8.919 1.00 88.69 99 ALA A N 1
ATOM 747 C CA . ALA A 1 99 ? -14.275 -6.834 8.283 1.00 88.69 99 ALA A CA 1
ATOM 748 C C . ALA A 1 99 ? -13.800 -6.412 6.878 1.00 88.69 99 ALA A C 1
ATOM 750 O O . ALA A 1 99 ? -12.624 -6.584 6.547 1.00 88.69 99 ALA A O 1
ATOM 751 N N . GLY A 1 100 ? -14.684 -5.807 6.074 1.00 91.69 100 GLY A N 1
ATOM 752 C CA . GLY A 1 100 ? -14.337 -5.269 4.755 1.00 91.69 100 GLY A CA 1
ATOM 753 C C . GLY A 1 100 ? -13.293 -4.149 4.824 1.00 91.69 100 GLY A C 1
ATOM 754 O O . GLY A 1 100 ? -12.327 -4.144 4.057 1.00 91.69 100 GLY A O 1
ATOM 755 N N . HIS A 1 101 ? -13.428 -3.237 5.788 1.00 94.50 101 HIS A N 1
ATOM 756 C CA . HIS A 1 101 ? -12.442 -2.184 6.031 1.00 94.50 101 HIS A CA 1
ATOM 757 C C . HIS A 1 101 ? -11.068 -2.745 6.425 1.00 94.50 101 HIS A C 1
ATOM 759 O O . HIS A 1 101 ? -10.044 -2.295 5.908 1.00 94.50 101 HIS A O 1
ATOM 765 N N . LEU A 1 102 ? -11.027 -3.754 7.300 1.00 94.25 102 LEU A N 1
ATOM 766 C CA . LEU A 1 102 ? -9.773 -4.384 7.718 1.00 94.25 102 LEU A CA 1
ATOM 767 C C . LEU A 1 102 ? -9.070 -5.125 6.571 1.00 94.25 102 LEU A C 1
ATOM 769 O O . LEU A 1 102 ? -7.839 -5.093 6.517 1.00 94.25 102 LEU A O 1
ATOM 773 N N . ASP A 1 103 ? -9.809 -5.741 5.646 1.00 94.56 103 ASP A N 1
ATOM 774 C CA . ASP A 1 103 ? -9.241 -6.364 4.439 1.00 94.56 103 ASP A CA 1
ATOM 775 C C . ASP A 1 103 ? -8.618 -5.325 3.489 1.00 94.56 103 ASP A C 1
ATOM 777 O O . ASP A 1 103 ? -7.505 -5.517 2.992 1.00 94.56 103 ASP A O 1
ATOM 781 N N . LEU A 1 104 ? -9.283 -4.182 3.280 1.00 95.62 104 LEU A N 1
ATOM 782 C CA . LEU A 1 104 ? -8.721 -3.078 2.489 1.00 95.62 104 LEU A CA 1
ATOM 783 C C . LEU A 1 104 ? -7.400 -2.570 3.080 1.00 95.62 104 LEU A C 1
ATOM 785 O O . LEU A 1 104 ? -6.429 -2.362 2.347 1.00 95.62 104 LEU A O 1
ATOM 789 N N . ILE A 1 105 ? -7.341 -2.420 4.404 1.00 96.38 105 ILE A N 1
ATOM 790 C CA . ILE A 1 105 ? -6.135 -1.973 5.107 1.00 96.38 105 ILE A CA 1
ATOM 791 C C . ILE A 1 105 ? -5.014 -3.016 4.993 1.00 96.38 105 ILE A C 1
ATOM 793 O O . ILE A 1 105 ? -3.876 -2.644 4.713 1.00 96.38 105 ILE A O 1
ATOM 797 N N . ASP A 1 106 ? -5.308 -4.313 5.126 1.00 95.94 106 ASP A N 1
ATOM 798 C CA . ASP A 1 106 ? -4.309 -5.380 4.944 1.00 95.94 106 ASP A CA 1
ATOM 799 C C . ASP A 1 106 ? -3.689 -5.347 3.536 1.00 95.94 106 ASP A C 1
ATOM 801 O O . ASP A 1 106 ? -2.463 -5.375 3.369 1.00 95.94 106 ASP A O 1
ATOM 805 N N . LYS A 1 107 ? -4.532 -5.213 2.504 1.00 96.50 107 LYS A N 1
ATOM 806 C CA . LYS A 1 107 ? -4.079 -5.069 1.113 1.00 96.50 107 LYS A CA 1
ATOM 807 C C . LYS A 1 107 ? -3.173 -3.848 0.947 1.00 96.50 107 LYS A C 1
ATOM 809 O O . LYS A 1 107 ? -2.113 -3.959 0.325 1.00 96.50 107 LYS A O 1
ATOM 814 N N . ALA A 1 108 ? -3.543 -2.711 1.535 1.00 96.50 108 ALA A N 1
ATOM 815 C CA . ALA A 1 108 ? -2.734 -1.496 1.505 1.00 96.50 108 ALA A CA 1
ATOM 816 C C . ALA A 1 108 ? -1.378 -1.680 2.212 1.00 96.50 108 ALA A C 1
ATOM 818 O O . ALA A 1 108 ? -0.345 -1.292 1.660 1.00 96.50 108 ALA A O 1
ATOM 819 N N . VAL A 1 109 ? -1.337 -2.335 3.377 1.00 95.06 109 VAL A N 1
ATOM 820 C CA . VAL A 1 109 ? -0.086 -2.639 4.096 1.00 95.06 109 VAL A CA 1
ATOM 821 C C . VAL A 1 109 ? 0.851 -3.498 3.243 1.00 95.06 109 VAL A C 1
ATOM 823 O O . VAL A 1 109 ? 2.054 -3.225 3.170 1.00 95.06 109 VAL A O 1
ATOM 826 N N . LYS A 1 110 ? 0.318 -4.509 2.547 1.00 93.31 110 LYS A N 1
ATOM 827 C CA . LYS A 1 110 ? 1.107 -5.359 1.640 1.00 93.31 110 LYS A CA 1
ATOM 828 C C . LYS A 1 110 ? 1.682 -4.557 0.470 1.00 93.31 110 LYS A C 1
ATOM 830 O O . LYS A 1 110 ? 2.885 -4.638 0.224 1.00 93.31 110 LYS A O 1
ATOM 835 N N . ARG A 1 111 ? 0.864 -3.734 -0.200 1.00 92.25 111 ARG A N 1
ATOM 836 C CA . ARG A 1 111 ? 1.309 -2.891 -1.330 1.00 92.25 111 ARG A CA 1
ATOM 837 C C . ARG A 1 111 ? 2.341 -1.845 -0.924 1.00 92.25 111 ARG A C 1
ATOM 839 O O . ARG A 1 111 ? 3.329 -1.649 -1.634 1.00 92.25 111 ARG A O 1
ATOM 846 N N . ARG A 1 112 ? 2.188 -1.245 0.261 1.00 91.25 112 ARG A N 1
ATOM 847 C CA . ARG A 1 112 ? 3.197 -0.345 0.829 1.00 91.25 112 ARG A CA 1
ATOM 848 C C . ARG A 1 112 ? 4.553 -1.022 0.929 1.00 91.25 112 ARG A C 1
ATOM 850 O O . ARG A 1 112 ? 5.545 -0.417 0.546 1.00 91.25 112 ARG A O 1
ATOM 857 N N . ASN A 1 113 ? 4.620 -2.241 1.461 1.00 88.56 113 ASN A N 1
ATOM 858 C CA . ASN A 1 113 ? 5.903 -2.910 1.674 1.00 88.56 113 ASN A CA 1
ATOM 859 C C . ASN A 1 113 ? 6.647 -3.129 0.350 1.00 88.56 113 ASN A C 1
ATOM 861 O O . ASN A 1 113 ? 7.852 -2.884 0.291 1.00 88.56 113 ASN A O 1
ATOM 865 N N . THR A 1 114 ? 5.929 -3.486 -0.719 1.00 87.88 114 THR A N 1
ATOM 866 C CA . THR A 1 114 ? 6.491 -3.554 -2.076 1.00 87.88 114 THR A CA 1
ATOM 867 C C . THR A 1 114 ? 7.008 -2.189 -2.533 1.00 87.88 114 THR A C 1
ATOM 869 O O . THR A 1 114 ? 8.156 -2.075 -2.953 1.00 87.88 114 THR A O 1
ATOM 872 N N . SER A 1 115 ? 6.207 -1.131 -2.385 1.00 87.94 115 SER A N 1
ATOM 873 C CA . SER A 1 115 ? 6.594 0.226 -2.791 1.00 87.94 115 SER A CA 1
ATOM 874 C C . SER A 1 115 ? 7.770 0.797 -1.991 1.00 87.94 115 SER A C 1
ATOM 876 O O . SER A 1 115 ? 8.665 1.407 -2.572 1.00 87.94 115 SER A O 1
ATOM 878 N N . ALA A 1 116 ? 7.807 0.599 -0.674 1.00 86.69 116 ALA A N 1
ATOM 879 C CA . ALA A 1 116 ? 8.791 1.202 0.223 1.00 86.69 116 ALA A CA 1
ATOM 880 C C . ALA A 1 116 ? 10.132 0.456 0.240 1.00 86.69 116 ALA A C 1
ATOM 882 O O . ALA A 1 116 ? 11.180 1.080 0.396 1.00 86.69 116 ALA A O 1
ATOM 883 N N . HIS A 1 117 ? 10.111 -0.870 0.092 1.00 86.00 117 HIS A N 1
ATOM 884 C CA . HIS A 1 117 ? 11.311 -1.704 0.215 1.00 86.00 117 HIS A CA 1
ATOM 885 C C . HIS A 1 117 ? 11.755 -2.337 -1.100 1.00 86.00 117 HIS A C 1
ATOM 887 O O . HIS A 1 117 ? 12.837 -2.918 -1.149 1.00 86.00 117 HIS A O 1
ATOM 893 N N . GLY A 1 118 ? 10.947 -2.234 -2.157 1.00 85.25 118 GLY A N 1
ATOM 894 C CA . GLY A 1 118 ? 11.299 -2.803 -3.445 1.00 85.25 118 GLY A CA 1
ATOM 895 C C . GLY A 1 118 ? 12.437 -2.061 -4.141 1.00 85.25 118 GLY A C 1
ATOM 896 O O . GLY A 1 118 ? 12.515 -0.828 -4.090 1.00 85.25 118 GLY A O 1
ATOM 897 N N . SER A 1 119 ? 13.309 -2.816 -4.812 1.00 87.12 119 SER A N 1
ATOM 898 C CA . SER A 1 119 ? 14.292 -2.231 -5.731 1.00 87.12 119 SER A CA 1
ATOM 899 C C . SER A 1 119 ? 13.560 -1.732 -6.967 1.00 87.12 119 SER A C 1
ATOM 901 O O . SER A 1 119 ? 12.783 -2.491 -7.547 1.00 87.12 119 SER A O 1
ATOM 903 N N . LEU A 1 120 ? 13.774 -0.468 -7.334 1.00 87.12 120 LEU A N 1
ATOM 904 C CA . LEU A 1 120 ? 13.238 0.109 -8.563 1.00 87.12 120 LEU A CA 1
ATOM 905 C C . LEU A 1 120 ? 14.371 0.230 -9.573 1.00 87.12 120 LEU A C 1
ATOM 907 O O . LEU A 1 120 ? 15.252 1.073 -9.408 1.00 87.12 120 LEU A O 1
ATOM 911 N N . ASP A 1 121 ? 14.293 -0.576 -10.621 1.00 86.81 121 ASP A N 1
ATOM 912 C CA . ASP A 1 121 ? 15.231 -0.561 -11.733 1.00 86.81 121 ASP A CA 1
ATOM 913 C C . ASP A 1 121 ? 14.552 0.132 -12.915 1.00 86.81 121 ASP A C 1
ATOM 915 O O . ASP A 1 121 ? 13.506 -0.310 -13.390 1.00 86.81 121 ASP A O 1
ATOM 919 N N . VAL A 1 122 ? 15.119 1.250 -13.369 1.00 84.12 122 VAL A N 1
ATOM 920 C CA . VAL A 1 122 ? 14.608 2.001 -14.522 1.00 84.12 122 VAL A CA 1
ATOM 921 C C . VAL A 1 122 ? 15.600 1.882 -15.659 1.00 84.12 122 VAL A C 1
ATOM 923 O O . VAL A 1 122 ? 16.802 2.094 -15.496 1.00 84.12 122 VAL A O 1
ATOM 926 N N . VAL A 1 123 ? 15.070 1.564 -16.824 1.00 80.06 123 VAL A N 1
ATOM 927 C CA . VAL A 1 123 ? 15.805 1.307 -18.045 1.00 80.06 123 VAL A CA 1
ATOM 928 C C . VAL A 1 123 ? 15.330 2.286 -19.097 1.00 80.06 123 VAL A C 1
ATOM 930 O O . VAL A 1 123 ? 14.131 2.415 -19.336 1.00 80.06 123 VAL A O 1
ATOM 933 N N . VAL A 1 124 ? 16.276 2.967 -19.732 1.00 76.94 124 VAL A N 1
ATOM 934 C CA . VAL A 1 124 ? 15.994 3.925 -20.794 1.00 76.94 124 VAL A CA 1
ATOM 935 C C . VAL A 1 124 ? 16.665 3.460 -22.077 1.00 76.94 124 VAL A C 1
ATOM 937 O O . VAL A 1 124 ? 17.873 3.225 -22.104 1.00 76.94 124 VAL A O 1
ATOM 940 N N . MET A 1 125 ? 15.874 3.368 -23.142 1.00 74.94 125 MET A N 1
ATOM 941 C CA . MET A 1 125 ? 16.334 3.114 -24.505 1.00 74.94 125 MET A CA 1
ATOM 942 C C . MET A 1 125 ? 16.067 4.352 -25.359 1.00 74.94 125 MET A C 1
ATOM 944 O O . MET A 1 125 ? 15.043 5.020 -25.200 1.00 74.94 125 MET A O 1
ATOM 948 N N . LEU A 1 126 ? 16.998 4.672 -26.252 1.00 70.56 126 LEU A N 1
ATOM 949 C CA . LEU A 1 126 ? 16.888 5.789 -27.188 1.00 70.56 126 LEU A CA 1
ATOM 950 C C . LEU A 1 126 ? 16.942 5.235 -28.606 1.00 70.56 126 LEU A C 1
ATOM 952 O O . LEU A 1 126 ? 17.843 4.469 -28.919 1.00 70.56 126 LEU A O 1
ATOM 956 N N . ASP A 1 127 ? 16.006 5.627 -29.457 1.00 67.88 127 ASP A N 1
ATOM 957 C CA . ASP A 1 127 ? 16.088 5.363 -30.896 1.00 67.88 127 ASP A CA 1
ATOM 958 C C . ASP A 1 127 ? 17.344 6.048 -31.483 1.00 67.88 127 ASP A C 1
ATOM 960 O O . ASP A 1 127 ? 17.655 7.191 -31.123 1.00 67.88 127 ASP A O 1
ATOM 964 N N . LYS A 1 128 ? 18.109 5.362 -32.344 1.00 62.81 128 LYS A N 1
ATOM 965 C CA . LYS A 1 128 ? 19.265 5.970 -33.033 1.00 62.81 128 LYS A CA 1
ATOM 966 C C . LYS A 1 128 ? 18.852 6.776 -34.261 1.00 62.81 128 LYS A C 1
ATOM 968 O O . LYS A 1 128 ? 19.631 7.624 -34.704 1.00 62.81 128 LYS A O 1
ATOM 973 N N . ALA A 1 129 ? 17.669 6.533 -34.822 1.00 57.91 129 ALA A N 1
ATOM 974 C CA . ALA A 1 129 ? 17.223 7.186 -36.041 1.00 57.91 129 ALA A CA 1
ATOM 975 C C . ALA A 1 129 ? 16.401 8.452 -35.728 1.00 57.91 129 ALA A C 1
ATOM 977 O O . ALA A 1 129 ? 15.431 8.398 -34.968 1.00 57.91 129 ALA A O 1
ATOM 978 N N . PRO A 1 130 ? 16.728 9.613 -36.328 1.00 56.00 130 PRO A N 1
ATOM 979 C CA . PRO A 1 130 ? 15.825 10.753 -36.292 1.00 56.00 130 PRO A CA 1
ATOM 980 C C . PRO A 1 130 ? 14.565 10.396 -37.084 1.00 56.00 130 PRO A C 1
ATOM 982 O O . PRO A 1 130 ? 14.634 10.096 -38.277 1.00 56.00 130 PRO A O 1
ATOM 985 N N . GLN A 1 131 ? 13.404 10.441 -36.432 1.00 56.47 131 GLN A N 1
ATOM 986 C CA . GLN A 1 131 ? 12.126 10.143 -37.086 1.00 56.47 131 GLN A CA 1
ATOM 987 C C . GLN A 1 131 ? 11.756 11.207 -38.137 1.00 56.47 131 GLN A C 1
ATOM 989 O O . GLN A 1 131 ? 10.960 10.930 -39.035 1.00 56.47 131 GLN A O 1
ATOM 994 N N . TYR A 1 132 ? 12.382 12.395 -38.078 1.00 55.97 132 TYR A N 1
ATOM 995 C CA . TYR A 1 132 ? 12.197 13.494 -39.029 1.00 55.97 132 TYR A CA 1
ATOM 996 C C . TYR A 1 132 ? 13.497 14.276 -39.307 1.00 55.97 132 TYR A C 1
ATOM 998 O O . TYR A 1 132 ? 14.339 14.424 -38.417 1.00 55.97 132 TYR A O 1
ATOM 1006 N N . PRO A 1 133 ? 13.672 14.850 -40.518 1.00 48.78 133 PRO A N 1
ATOM 1007 C CA . PRO A 1 133 ? 14.796 15.737 -40.814 1.00 48.78 133 PRO A CA 1
ATOM 1008 C C . PRO A 1 133 ? 14.764 16.979 -39.911 1.00 48.78 133 PRO A C 1
ATOM 1010 O O . PRO A 1 133 ? 13.819 17.763 -39.968 1.00 48.78 133 PRO A O 1
ATOM 1013 N N . GLY A 1 134 ? 15.808 17.169 -39.100 1.00 59.06 134 GLY A N 1
ATOM 1014 C CA . GLY A 1 134 ? 15.919 18.276 -38.140 1.00 59.06 134 GLY A CA 1
ATOM 1015 C C . GLY A 1 134 ? 15.616 17.895 -36.689 1.00 59.06 134 GLY A C 1
ATOM 1016 O O . GLY A 1 134 ? 15.794 18.735 -35.810 1.00 59.06 134 GLY A O 1
ATOM 1017 N N . ASP A 1 135 ? 15.215 16.648 -36.431 1.00 60.69 135 ASP A N 1
ATOM 1018 C CA . ASP A 1 135 ? 15.047 16.139 -35.074 1.00 60.69 135 ASP A CA 1
ATOM 1019 C C . ASP A 1 135 ? 16.404 15.705 -34.501 1.00 60.69 135 ASP A C 1
ATOM 1021 O O . ASP A 1 135 ? 17.135 14.925 -35.116 1.00 60.69 135 ASP A O 1
ATOM 1025 N N . SER A 1 136 ? 16.781 16.252 -33.345 1.00 52.19 136 SER A N 1
ATOM 1026 C CA . SER A 1 136 ? 18.072 15.978 -32.698 1.00 52.19 136 SER A CA 1
ATOM 1027 C C . SER A 1 136 ? 17.987 14.911 -31.604 1.00 52.19 136 SER A C 1
ATOM 1029 O O . SER A 1 136 ? 18.949 14.730 -30.859 1.00 52.19 136 SER A O 1
ATOM 1031 N N . GLY A 1 137 ? 16.852 14.226 -31.462 1.00 55.34 137 GLY A N 1
ATOM 1032 C CA . GLY A 1 137 ? 16.674 13.189 -30.451 1.00 55.34 137 GLY A CA 1
ATOM 1033 C C . GLY A 1 137 ? 15.753 12.089 -30.946 1.00 55.34 137 GLY A C 1
ATOM 1034 O O . GLY A 1 137 ? 14.621 12.357 -31.328 1.00 55.34 137 GLY A O 1
ATOM 1035 N N . GLY A 1 138 ? 16.236 10.849 -30.937 1.00 64.25 138 GLY A N 1
ATOM 1036 C CA . GLY A 1 138 ? 15.371 9.696 -31.147 1.00 64.25 138 GLY A CA 1
ATOM 1037 C C . GLY A 1 138 ? 14.340 9.545 -30.025 1.00 64.25 138 GLY A C 1
ATOM 1038 O O . GLY A 1 138 ? 14.480 10.109 -28.934 1.00 64.25 138 GLY A O 1
ATOM 1039 N N . THR A 1 139 ? 13.291 8.767 -30.290 1.00 68.50 139 THR A N 1
ATOM 1040 C CA . THR A 1 139 ? 12.255 8.461 -29.299 1.00 68.50 139 THR A CA 1
ATOM 1041 C C . THR A 1 139 ? 12.859 7.761 -28.084 1.00 68.50 139 THR A C 1
ATOM 1043 O O . THR A 1 139 ? 13.618 6.799 -28.209 1.00 68.50 139 THR A O 1
ATOM 1046 N N . ARG A 1 140 ? 12.504 8.248 -26.891 1.00 73.50 140 ARG A N 1
ATOM 1047 C CA . ARG A 1 140 ? 12.923 7.682 -25.609 1.00 73.50 140 ARG A CA 1
ATOM 1048 C C . ARG A 1 140 ? 11.868 6.713 -25.087 1.00 73.50 140 ARG A C 1
ATOM 1050 O O . ARG A 1 140 ? 10.740 7.119 -24.822 1.00 73.50 140 ARG A O 1
ATOM 1057 N N . TYR A 1 141 ? 12.267 5.469 -24.861 1.00 75.94 141 TYR A N 1
ATOM 1058 C CA . TYR A 1 141 ? 11.450 4.440 -24.227 1.00 75.94 141 TYR A CA 1
ATOM 1059 C C . TYR A 1 141 ? 11.944 4.213 -22.801 1.00 75.94 141 TYR A C 1
ATOM 1061 O O . TYR A 1 141 ? 13.139 4.027 -22.579 1.00 75.94 141 TYR A O 1
ATOM 1069 N N . GLU A 1 142 ? 11.033 4.244 -21.831 1.00 79.12 142 GLU A N 1
ATOM 1070 C CA . GLU A 1 142 ? 11.342 3.996 -20.423 1.00 79.12 142 GLU A CA 1
ATOM 1071 C C . GLU A 1 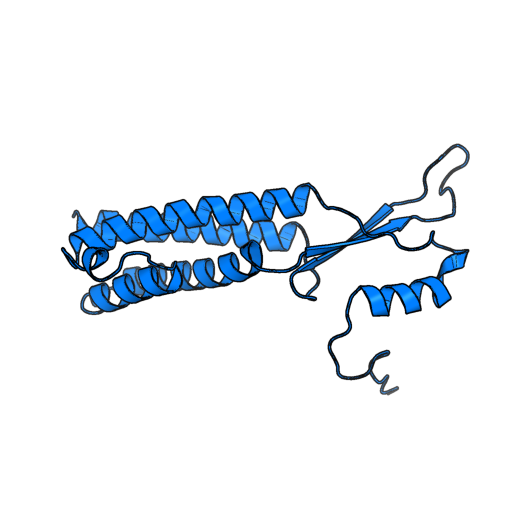142 ? 10.589 2.751 -19.951 1.00 79.12 142 GLU A C 1
ATOM 1073 O O . GLU A 1 142 ? 9.367 2.667 -20.074 1.00 79.12 142 GLU A O 1
ATOM 1078 N N . LEU A 1 143 ? 11.331 1.779 -19.429 1.00 84.75 143 LEU A N 1
ATOM 1079 C CA . LEU A 1 143 ? 10.808 0.573 -18.800 1.00 84.75 143 LEU A CA 1
ATOM 1080 C C . LEU A 1 143 ? 11.232 0.582 -17.337 1.00 84.75 143 LEU A C 1
ATOM 1082 O O . LEU A 1 143 ? 12.392 0.846 -17.029 1.00 84.75 143 LEU A O 1
ATOM 1086 N N . ALA A 1 144 ? 10.307 0.286 -16.434 1.00 86.56 144 ALA A N 1
ATOM 1087 C CA . ALA A 1 144 ? 10.597 0.231 -15.012 1.00 86.56 144 ALA A CA 1
ATOM 1088 C C . ALA A 1 144 ? 10.201 -1.119 -14.431 1.00 86.56 144 ALA A C 1
ATOM 1090 O O . ALA A 1 144 ? 9.198 -1.712 -14.829 1.00 86.56 144 ALA A O 1
ATOM 1091 N N . PHE A 1 145 ? 10.988 -1.576 -13.464 1.00 88.06 145 PHE A N 1
ATOM 1092 C CA . PHE A 1 145 ? 10.780 -2.827 -12.758 1.00 88.06 145 PHE A CA 1
ATOM 1093 C C . PHE A 1 145 ? 10.842 -2.578 -11.257 1.00 88.06 145 PHE A C 1
ATOM 1095 O O . PHE A 1 145 ? 11.807 -1.999 -10.762 1.00 88.06 145 PHE A O 1
ATOM 1102 N N . LEU A 1 146 ? 9.829 -3.026 -10.522 1.00 87.44 146 LEU A N 1
ATOM 1103 C CA . LEU A 1 146 ? 9.801 -3.006 -9.065 1.00 87.44 146 LEU A CA 1
ATOM 1104 C C . LEU A 1 146 ? 9.923 -4.447 -8.568 1.00 87.44 146 LEU A C 1
ATOM 1106 O O . LEU A 1 146 ? 9.049 -5.269 -8.819 1.00 87.44 146 LEU A O 1
ATOM 1110 N N . ASN A 1 147 ? 11.026 -4.772 -7.887 1.00 86.56 147 ASN A N 1
ATOM 1111 C CA . ASN A 1 147 ? 11.373 -6.149 -7.497 1.00 86.56 147 ASN A CA 1
ATOM 1112 C C .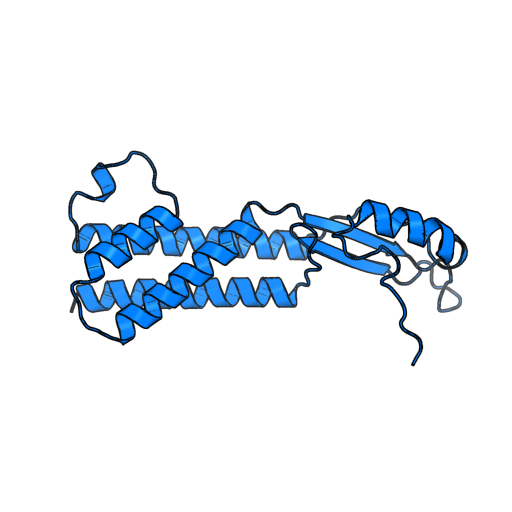 ASN A 1 147 ? 11.414 -7.148 -8.669 1.00 86.56 147 ASN A C 1
ATOM 1114 O O . ASN A 1 147 ? 11.109 -8.326 -8.501 1.00 86.56 147 ASN A O 1
ATOM 1118 N N . GLY A 1 148 ? 11.822 -6.683 -9.851 1.00 82.06 148 GLY A N 1
ATOM 1119 C CA . GLY A 1 148 ? 11.911 -7.511 -11.055 1.00 82.06 148 GLY A CA 1
ATOM 1120 C C . GLY A 1 148 ? 10.587 -7.712 -11.797 1.00 82.06 148 GLY A C 1
ATOM 1121 O O . GLY A 1 148 ? 10.596 -8.315 -12.866 1.00 82.06 148 GLY A O 1
ATOM 1122 N N . GLU A 1 149 ? 9.470 -7.184 -11.291 1.00 85.19 149 GLU A N 1
ATOM 1123 C CA . GLU A 1 149 ? 8.198 -7.137 -12.017 1.00 85.19 149 GLU A CA 1
ATOM 1124 C C . GLU A 1 149 ? 8.060 -5.798 -12.734 1.00 85.19 149 GLU A C 1
ATOM 1126 O O . GLU A 1 149 ? 8.345 -4.751 -12.152 1.00 85.19 149 GLU A O 1
ATOM 1131 N N . GLN A 1 150 ? 7.627 -5.820 -13.996 1.00 86.19 150 GLN A N 1
ATOM 1132 C CA . GLN A 1 150 ? 7.402 -4.589 -14.746 1.00 86.19 150 GLN A CA 1
ATOM 1133 C C . GLN A 1 150 ? 6.330 -3.745 -14.049 1.00 86.19 150 GLN A C 1
ATOM 1135 O O . GLN A 1 150 ? 5.266 -4.251 -13.697 1.00 86.19 150 GLN A O 1
ATOM 1140 N N . VAL A 1 151 ? 6.617 -2.459 -13.866 1.00 89.12 151 VAL A N 1
ATOM 1141 C CA . VAL A 1 151 ? 5.726 -1.500 -13.215 1.00 89.12 151 VAL A CA 1
ATOM 1142 C C . VAL A 1 151 ? 5.543 -0.275 -14.098 1.00 89.12 151 VAL A C 1
ATOM 1144 O O . VAL A 1 151 ? 6.474 0.197 -14.753 1.00 89.12 151 VAL A O 1
ATOM 1147 N N . THR A 1 152 ? 4.333 0.265 -14.091 1.00 88.81 152 THR A N 1
ATOM 1148 C CA . THR A 1 152 ? 3.978 1.513 -14.761 1.00 88.81 152 THR A CA 1
ATOM 1149 C C . THR A 1 152 ? 3.497 2.555 -13.754 1.00 88.81 152 T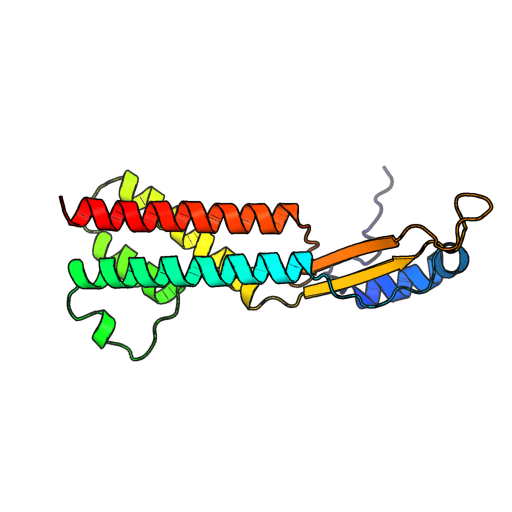HR A C 1
ATOM 1151 O O . THR A 1 152 ? 3.176 2.254 -12.602 1.00 88.81 152 THR A O 1
ATOM 1154 N N . ASP A 1 153 ? 3.379 3.806 -14.200 1.00 88.81 153 ASP A N 1
ATOM 1155 C CA . ASP A 1 153 ? 2.735 4.857 -13.407 1.00 88.81 153 ASP A CA 1
ATOM 1156 C C . ASP A 1 153 ? 1.295 4.491 -13.018 1.00 88.81 153 ASP A C 1
ATOM 1158 O O . ASP A 1 153 ? 0.834 4.872 -11.944 1.00 88.81 153 ASP A O 1
ATOM 1162 N N . VAL A 1 154 ? 0.574 3.775 -13.890 1.00 91.31 154 VAL A N 1
ATOM 1163 C CA . VAL A 1 154 ? -0.823 3.374 -13.661 1.00 91.31 154 VAL A CA 1
ATOM 1164 C C . VAL A 1 154 ? -0.913 2.377 -12.509 1.00 91.31 154 VAL A C 1
ATOM 1166 O O . VAL A 1 154 ? -1.813 2.490 -11.673 1.00 91.31 154 VAL A O 1
ATOM 1169 N N . ASP A 1 155 ? 0.047 1.459 -12.412 1.00 93.31 155 ASP A N 1
ATOM 1170 C CA . ASP A 1 155 ? 0.117 0.494 -11.313 1.00 93.31 155 ASP A CA 1
ATOM 1171 C C . ASP A 1 155 ? 0.343 1.213 -9.978 1.00 93.31 155 ASP A C 1
ATOM 1173 O O . ASP A 1 155 ? -0.398 1.000 -9.019 1.00 93.31 155 ASP A O 1
ATOM 1177 N N . LEU A 1 156 ? 1.294 2.153 -9.927 1.00 93.12 156 LEU A N 1
ATOM 1178 C CA . LEU A 1 156 ? 1.558 2.925 -8.709 1.00 93.12 156 LEU A CA 1
ATOM 1179 C C . LEU A 1 156 ? 0.428 3.904 -8.355 1.00 93.12 156 LEU A C 1
ATOM 1181 O O . LEU A 1 156 ? 0.172 4.151 -7.178 1.00 93.12 156 LEU A O 1
ATOM 1185 N N . LEU A 1 157 ? -0.279 4.458 -9.342 1.00 94.44 157 LEU A N 1
ATOM 1186 C CA . LEU A 1 157 ? -1.488 5.249 -9.097 1.00 94.44 157 LEU A CA 1
ATOM 1187 C C . LEU A 1 157 ? -2.610 4.391 -8.502 1.00 94.44 157 LEU A C 1
ATOM 1189 O O . LEU A 1 157 ? -3.315 4.851 -7.606 1.00 94.44 157 LEU A O 1
ATOM 1193 N N . THR A 1 158 ? -2.743 3.145 -8.958 1.00 95.44 158 THR A N 1
ATOM 1194 C CA . THR A 1 158 ? -3.697 2.178 -8.398 1.00 95.44 158 THR A CA 1
ATOM 1195 C C . THR A 1 158 ? -3.336 1.834 -6.952 1.00 95.44 158 THR A C 1
ATOM 1197 O O . THR A 1 158 ? -4.207 1.843 -6.082 1.00 95.44 158 THR A O 1
ATOM 1200 N N . ASP A 1 159 ? -2.051 1.618 -6.662 1.00 95.50 159 ASP A N 1
ATOM 1201 C CA . ASP A 1 159 ? -1.571 1.395 -5.296 1.00 95.50 159 ASP A CA 1
ATOM 1202 C C . ASP A 1 159 ? -1.804 2.619 -4.396 1.00 95.50 159 ASP A C 1
ATOM 1204 O O . ASP A 1 159 ? -2.212 2.461 -3.244 1.00 95.50 159 ASP A O 1
ATOM 1208 N N . LEU A 1 160 ? -1.602 3.842 -4.902 1.00 94.94 160 LEU A N 1
ATOM 1209 C CA . LEU A 1 160 ? -1.899 5.073 -4.160 1.00 94.94 160 LEU A CA 1
ATOM 1210 C C . LEU A 1 160 ? -3.398 5.217 -3.868 1.00 94.94 160 LEU A C 1
ATOM 1212 O O . LEU A 1 160 ? -3.764 5.543 -2.739 1.00 94.94 160 LEU A O 1
ATOM 1216 N N . ALA A 1 161 ? -4.261 4.940 -4.847 1.00 96.25 161 ALA A N 1
ATOM 1217 C CA . ALA A 1 161 ? -5.709 4.954 -4.654 1.00 96.25 161 ALA A CA 1
ATOM 1218 C C . ALA A 1 161 ? -6.138 3.940 -3.579 1.00 96.25 161 ALA A C 1
ATOM 1220 O O . ALA A 1 161 ? -6.929 4.271 -2.698 1.00 96.25 161 ALA A O 1
ATOM 1221 N N . LEU A 1 162 ? -5.542 2.741 -3.575 1.00 97.31 162 LEU A N 1
ATOM 1222 C CA . LEU A 1 162 ? -5.760 1.752 -2.518 1.00 97.31 162 LEU A CA 1
ATOM 1223 C C . LEU A 1 162 ? -5.353 2.283 -1.133 1.00 97.31 162 LEU A C 1
ATOM 1225 O O . LEU A 1 162 ? -6.076 2.047 -0.168 1.00 97.31 162 LEU A O 1
ATOM 1229 N N . GLN A 1 163 ? -4.235 3.012 -1.011 1.00 96.56 163 GLN A N 1
ATOM 1230 C CA . GLN A 1 163 ? -3.858 3.629 0.270 1.00 96.56 163 GLN A CA 1
ATOM 1231 C C . GLN A 1 163 ? -4.887 4.669 0.731 1.00 96.56 163 GLN A C 1
ATOM 1233 O O . GLN A 1 163 ? -5.196 4.755 1.917 1.00 96.56 163 GLN A O 1
ATOM 1238 N N . GLN A 1 164 ? -5.421 5.472 -0.187 1.00 95.94 164 GLN A N 1
ATOM 1239 C CA . GLN A 1 164 ? -6.408 6.500 0.145 1.00 95.94 164 GLN A CA 1
ATOM 1240 C C . GLN A 1 164 ? -7.735 5.882 0.601 1.00 95.94 164 GLN A C 1
ATOM 1242 O O . GLN A 1 164 ? -8.294 6.307 1.614 1.00 95.94 164 GLN A O 1
ATOM 1247 N N . GLU A 1 165 ? -8.197 4.831 -0.077 1.00 96.75 165 GLU A N 1
ATOM 1248 C CA . GLU A 1 165 ? -9.383 4.079 0.348 1.00 96.75 165 GLU A CA 1
ATOM 1249 C C . GLU A 1 165 ? -9.155 3.358 1.684 1.00 96.75 165 GLU A C 1
ATOM 1251 O O . GLU A 1 165 ? -10.031 3.361 2.548 1.00 96.75 165 GLU A O 1
ATOM 1256 N N . ALA A 1 166 ? -7.959 2.814 1.922 1.00 96.12 166 ALA A N 1
ATOM 1257 C CA . ALA A 1 166 ? -7.613 2.224 3.212 1.00 96.12 166 ALA A CA 1
ATOM 1258 C C . ALA A 1 166 ? -7.568 3.259 4.350 1.00 96.12 166 ALA A C 1
ATOM 1260 O O . ALA A 1 166 ? -8.007 2.956 5.459 1.00 96.12 166 ALA A O 1
ATOM 1261 N N . LEU A 1 167 ? -7.104 4.491 4.097 1.00 96.25 167 LEU A N 1
ATOM 1262 C CA . LEU A 1 167 ? -7.201 5.570 5.086 1.00 96.25 167 LEU A CA 1
ATOM 1263 C C . LEU A 1 167 ? -8.663 5.878 5.404 1.00 96.25 167 LEU A C 1
ATOM 1265 O O . LEU A 1 167 ? -9.026 5.976 6.575 1.00 96.25 167 LEU A O 1
ATOM 1269 N N . ARG A 1 168 ? -9.507 6.008 4.376 1.00 95.88 168 ARG A N 1
ATOM 1270 C CA . ARG A 1 168 ? -10.942 6.239 4.562 1.00 95.88 168 ARG A CA 1
ATOM 1271 C C . ARG A 1 168 ? -11.575 5.135 5.410 1.00 95.88 168 ARG A C 1
ATOM 1273 O O . ARG A 1 168 ? -12.303 5.445 6.347 1.00 95.88 168 ARG A O 1
ATOM 1280 N N . ALA A 1 169 ? -11.251 3.877 5.124 1.00 95.00 169 ALA A N 1
ATOM 1281 C CA . ALA A 1 169 ? -11.703 2.720 5.888 1.00 95.00 169 ALA A CA 1
ATOM 1282 C C . ALA A 1 169 ? -11.235 2.769 7.357 1.00 95.00 169 ALA A C 1
ATOM 1284 O O . ALA A 1 169 ? -12.033 2.562 8.269 1.00 95.00 169 ALA A O 1
ATOM 1285 N N . ALA A 1 170 ? -9.967 3.115 7.607 1.00 95.31 170 ALA A N 1
ATOM 1286 C CA . ALA A 1 170 ? -9.432 3.256 8.962 1.00 95.31 170 ALA A CA 1
ATOM 1287 C C . ALA A 1 170 ? -10.134 4.378 9.748 1.00 95.31 170 ALA A C 1
ATOM 1289 O O . ALA A 1 170 ? -10.462 4.205 10.923 1.00 95.31 170 ALA A O 1
ATOM 1290 N N . VAL A 1 171 ? -10.400 5.517 9.099 1.00 95.38 171 VAL A N 1
ATOM 1291 C CA . VAL A 1 171 ? -11.151 6.631 9.697 1.00 95.38 171 VAL A CA 1
ATOM 1292 C C . VAL A 1 171 ? -12.598 6.230 9.970 1.00 95.38 171 VAL A C 1
ATOM 1294 O O . VAL A 1 171 ? -13.130 6.599 11.012 1.00 95.38 171 VAL A O 1
ATOM 1297 N N . GLN A 1 172 ? -13.227 5.455 9.085 1.00 93.50 172 GLN A N 1
ATOM 1298 C CA . GLN A 1 172 ? -14.590 4.970 9.291 1.00 93.50 172 GLN A CA 1
ATOM 1299 C C . GLN A 1 172 ? -14.681 4.076 10.536 1.00 93.50 172 GLN A C 1
ATOM 1301 O O . GLN A 1 172 ? -15.491 4.361 11.412 1.00 93.50 172 GLN A O 1
ATOM 1306 N N . ILE A 1 173 ? -13.768 3.106 10.688 1.00 93.00 173 ILE A N 1
ATOM 1307 C CA . ILE A 1 173 ? -13.650 2.298 11.918 1.00 93.00 173 ILE A CA 1
ATOM 1308 C C . ILE A 1 173 ? -13.499 3.205 13.147 1.00 93.00 173 ILE A C 1
ATOM 1310 O O . ILE A 1 173 ? -14.171 3.016 14.158 1.00 93.00 173 ILE A O 1
ATOM 1314 N N . TRP A 1 174 ? -12.617 4.206 13.075 1.00 93.56 174 TRP A N 1
ATOM 1315 C CA . TRP A 1 174 ? -12.402 5.138 14.180 1.00 93.56 174 TRP A CA 1
ATOM 1316 C C . TRP A 1 174 ? -13.671 5.928 14.540 1.00 93.56 174 TRP A C 1
ATOM 1318 O O . TRP A 1 174 ? -13.961 6.077 15.724 1.00 93.56 174 TRP A O 1
ATOM 1328 N N . ILE A 1 175 ? -14.439 6.399 13.550 1.00 91.38 175 ILE A N 1
ATOM 1329 C CA . ILE A 1 175 ? -15.719 7.097 13.757 1.00 91.38 175 ILE A CA 1
ATOM 1330 C C . ILE A 1 175 ? -16.747 6.174 14.409 1.00 91.38 175 ILE A C 1
ATOM 1332 O O . ILE A 1 175 ? -17.418 6.596 15.349 1.00 91.38 175 ILE A O 1
ATOM 1336 N N . ASP A 1 176 ? -16.879 4.939 13.930 1.00 89.25 176 ASP A N 1
ATOM 1337 C CA . ASP A 1 176 ? -17.896 4.009 14.425 1.00 89.25 176 ASP A CA 1
ATOM 1338 C C . ASP A 1 176 ? -17.641 3.593 15.879 1.00 89.25 176 ASP A C 1
ATOM 1340 O O . ASP A 1 176 ? -18.587 3.375 16.625 1.00 89.25 176 ASP A O 1
ATOM 1344 N N . LEU A 1 177 ? -16.383 3.610 16.329 1.00 88.06 177 LEU A N 1
ATOM 1345 C CA . LEU A 1 177 ? -16.019 3.414 17.738 1.00 88.06 177 LEU A CA 1
ATOM 1346 C C . LEU A 1 177 ? -16.356 4.608 18.654 1.00 88.06 177 LEU A C 1
ATOM 1348 O O . LEU A 1 177 ? -16.324 4.458 19.874 1.00 88.06 177 LEU A O 1
ATOM 1352 N N . HIS A 1 178 ? -16.640 5.789 18.093 1.00 82.62 178 HIS A N 1
ATOM 1353 C CA . HIS A 1 178 ? -17.043 6.990 18.844 1.00 82.62 178 HIS A CA 1
ATOM 1354 C C . HIS A 1 178 ? -18.557 7.223 18.873 1.00 82.62 178 HIS A C 1
ATOM 1356 O O . HIS A 1 178 ? -19.007 8.177 19.516 1.00 82.62 178 HIS A O 1
ATOM 1362 N N . ARG A 1 179 ? -19.326 6.425 18.134 1.00 78.88 179 ARG A N 1
ATOM 1363 C CA . ARG A 1 179 ? -20.789 6.489 18.118 1.00 78.88 179 ARG A CA 1
ATOM 1364 C C . ARG A 1 179 ? -21.375 5.638 19.235 1.00 78.88 179 ARG A C 1
ATOM 1366 O O . ARG A 1 179 ? -22.393 6.094 19.800 1.00 78.88 179 ARG A O 1
#

pLDDT: mean 82.08, std 13.83, range [42.03, 97.31]

Sequence (179 aa):
MINQAPRYGERVIKADSVLADMDEEYGDEFGSPVHGNSTRLNHLRGLITAQSVEIDAVLQNVLHMIAPGALGKRKKWTAGQLHHEVAASLSAAEDSDTAGHLDLIDKAVKRRNTSAHGSLDVVVMLDKAPQYPGDSGGTRYELAFLNGEQVTDVDLLTDLALQQEALRAAVQIWIDLHR